Protein AF-A0A919SU51-F1 (afdb_monomer)

Sequence (81 aa):
MRYRMHIRETADAERPPGWWARELDLPRDLFQRPTIKRHVPATKRLNTGARYHGCLVIVVPRSRDLYWRVEGLRAALTRLG

Mean predicted aligned error: 8.09 Å

Foldseek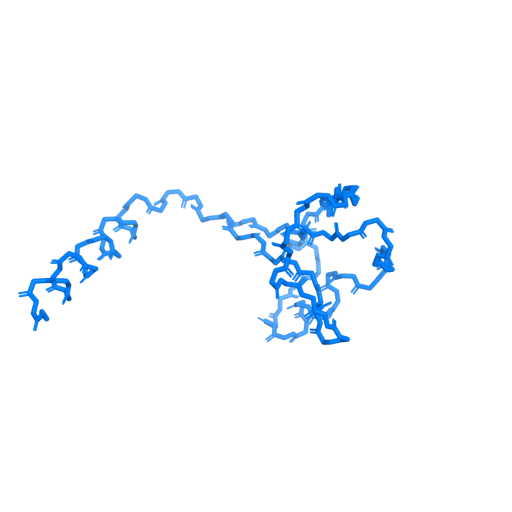 3Di:
DAKEFEEEPPPPLPQALVVVCVVVVHDSVSYDRYDYDYDDPPDPDPQDDPPRSTDMDDDDPPCPVVVVVVVVVVVVVVVVD

Organism: NCBI:txid113560

Radius of gyration: 16.23 Å; Cα contacts (8 Å, |Δi|>4): 76; chains: 1; bounding box: 32×34×42 Å

Secondary structure (DSSP, 8-state):
-EEEEEEETTS-TTSHHHHHHHHTT--GGGEEEEEEEPP-TTS--S--STT---EEEEE-TTTHHHHHHHHHHHHHHTT--

Structure (mmCIF, N/CA/C/O backbone):
data_AF-A0A919SU51-F1
#
_entry.id   AF-A0A919SU51-F1
#
loop_
_atom_site.group_PDB
_atom_site.id
_atom_site.type_symbol
_atom_site.label_atom_id
_atom_site.label_alt_id
_atom_site.label_comp_id
_atom_site.label_asym_id
_atom_site.label_entity_id
_atom_site.label_seq_id
_atom_site.pdbx_PDB_ins_code
_atom_site.Cartn_x
_atom_site.Cartn_y
_atom_site.Cartn_z
_atom_site.occupancy
_atom_site.B_iso_or_equiv
_atom_site.auth_seq_id
_atom_site.auth_comp_id
_atom_site.auth_asym_id
_atom_site.auth_atom_id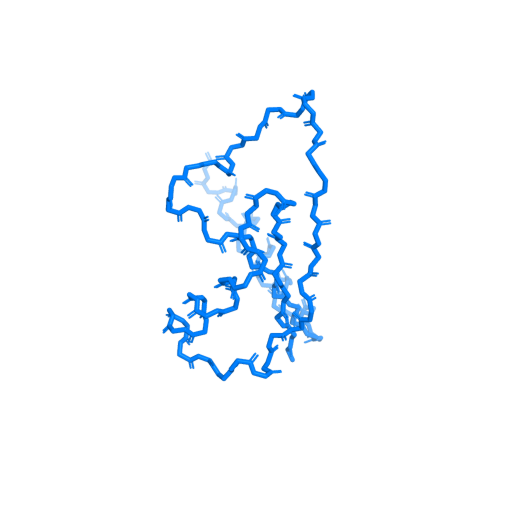
_atom_site.pdbx_PDB_model_num
ATOM 1 N N . MET A 1 1 ? -11.153 -7.428 2.936 1.00 84.25 1 MET A N 1
ATOM 2 C CA . MET A 1 1 ? -9.856 -6.720 2.841 1.00 84.25 1 MET A CA 1
ATOM 3 C C . MET A 1 1 ? -9.465 -6.690 1.371 1.00 84.25 1 MET A C 1
ATOM 5 O O . MET A 1 1 ? -9.868 -7.603 0.664 1.00 84.25 1 MET A O 1
ATOM 9 N N . ARG A 1 2 ? -8.812 -5.639 0.868 1.00 88.19 2 ARG A N 1
ATOM 10 C CA . ARG A 1 2 ? -8.411 -5.556 -0.551 1.00 88.19 2 ARG A CA 1
ATOM 11 C C . ARG A 1 2 ? -6.960 -5.121 -0.656 1.00 88.19 2 ARG A C 1
ATOM 13 O O . ARG A 1 2 ? -6.575 -4.184 0.039 1.00 88.19 2 ARG A O 1
ATOM 20 N N . TYR A 1 3 ? -6.212 -5.745 -1.556 1.00 91.94 3 TYR A N 1
ATOM 21 C CA . TYR A 1 3 ? -4.809 -5.433 -1.803 1.00 91.94 3 TYR A CA 1
ATOM 22 C C . TYR A 1 3 ? -4.677 -4.851 -3.200 1.00 91.94 3 TYR A C 1
ATOM 24 O O . TYR A 1 3 ? -5.211 -5.401 -4.159 1.00 91.94 3 TYR A O 1
ATOM 32 N N . ARG A 1 4 ? -3.992 -3.720 -3.334 1.00 91.56 4 ARG A N 1
ATOM 33 C CA . ARG A 1 4 ? -3.694 -3.126 -4.636 1.00 91.56 4 ARG A CA 1
ATOM 34 C C . ARG A 1 4 ? -2.272 -2.617 -4.656 1.00 91.56 4 ARG A C 1
ATOM 36 O O . ARG A 1 4 ? -1.796 -2.016 -3.703 1.00 91.56 4 ARG A O 1
ATOM 43 N N . MET A 1 5 ? -1.620 -2.816 -5.784 1.00 89.69 5 MET A N 1
ATOM 44 C CA . MET A 1 5 ? -0.270 -2.338 -6.025 1.00 89.69 5 MET A CA 1
ATOM 45 C C . MET A 1 5 ? -0.301 -0.976 -6.709 1.00 89.69 5 MET A C 1
ATOM 47 O O . MET A 1 5 ? -1.048 -0.775 -7.663 1.00 89.69 5 MET A O 1
ATOM 51 N N . HIS A 1 6 ? 0.537 -0.048 -6.264 1.00 87.62 6 HIS A N 1
ATOM 52 C CA . HIS A 1 6 ? 0.880 1.169 -6.990 1.00 87.62 6 HIS A CA 1
ATOM 53 C C . HIS A 1 6 ? 2.296 1.025 -7.541 1.00 87.62 6 HIS A C 1
ATOM 55 O O . HIS A 1 6 ? 3.268 0.998 -6.782 1.00 87.62 6 HIS A 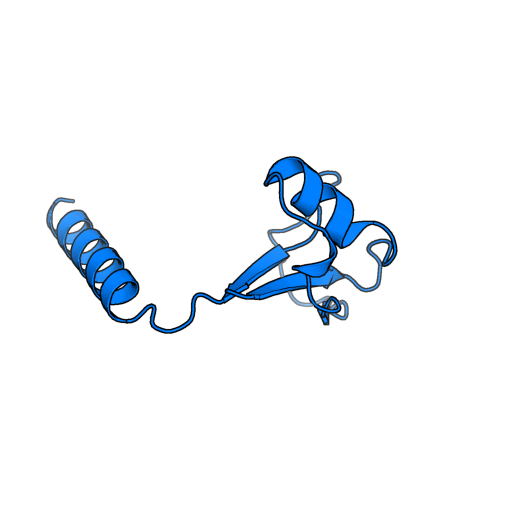O 1
ATOM 61 N N . ILE A 1 7 ? 2.405 0.951 -8.864 1.00 84.12 7 ILE A N 1
ATOM 62 C CA . ILE A 1 7 ? 3.668 0.718 -9.573 1.00 84.12 7 ILE A CA 1
ATOM 63 C C . ILE A 1 7 ? 3.994 1.895 -10.481 1.00 84.12 7 ILE A C 1
ATOM 65 O O . ILE A 1 7 ? 3.118 2.686 -10.824 1.00 84.12 7 ILE A O 1
ATOM 69 N N . ARG A 1 8 ? 5.264 2.047 -10.843 1.00 79.19 8 ARG A N 1
ATOM 70 C CA . ARG A 1 8 ? 5.685 3.045 -11.829 1.00 79.19 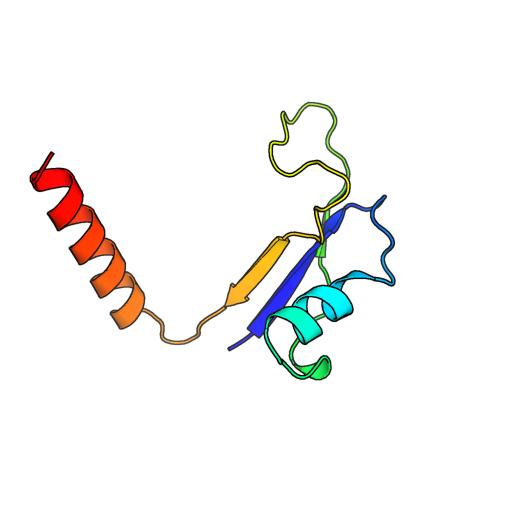8 ARG A CA 1
ATOM 71 C C . ARG A 1 8 ? 5.502 2.468 -13.228 1.00 79.19 8 ARG A C 1
ATOM 73 O O . ARG A 1 8 ? 5.679 1.275 -13.405 1.00 79.19 8 ARG A O 1
ATOM 80 N N . GLU A 1 9 ? 5.222 3.320 -14.203 1.00 72.25 9 GLU A N 1
ATOM 81 C CA . GLU A 1 9 ? 5.183 2.938 -15.624 1.00 72.25 9 GLU A CA 1
ATOM 82 C C . GLU A 1 9 ? 6.469 2.243 -16.102 1.00 72.25 9 GLU A C 1
ATOM 84 O O . GLU A 1 9 ? 6.405 1.278 -16.846 1.00 72.25 9 GLU A O 1
ATOM 89 N N . THR A 1 10 ? 7.631 2.676 -15.607 1.00 68.62 10 THR A N 1
ATOM 90 C CA . THR A 1 10 ? 8.934 2.068 -15.926 1.00 68.62 10 THR A CA 1
ATOM 91 C C . THR A 1 10 ? 9.304 0.890 -15.021 1.00 68.62 10 THR A C 1
ATOM 93 O O . THR A 1 10 ? 10.415 0.380 -15.117 1.00 68.62 10 THR A O 1
ATOM 96 N N . ALA A 1 11 ? 8.453 0.526 -14.060 1.00 61.56 11 ALA A N 1
ATOM 97 C CA . ALA A 1 11 ? 8.670 -0.662 -13.246 1.00 61.56 11 ALA A CA 1
ATOM 98 C C . ALA A 1 11 ? 7.952 -1.815 -13.942 1.00 61.56 11 ALA A C 1
ATOM 100 O O . ALA A 1 11 ? 6.740 -1.715 -14.125 1.00 61.56 11 ALA A O 1
ATOM 101 N N . ASP A 1 12 ? 8.695 -2.864 -14.320 1.00 56.25 12 ASP A N 1
ATOM 102 C CA . ASP A 1 12 ? 8.175 -4.070 -14.979 1.00 56.25 12 ASP A CA 1
ATOM 103 C C . ASP A 1 12 ? 6.783 -4.428 -14.455 1.00 56.25 12 ASP A C 1
ATOM 105 O O . ASP A 1 12 ? 6.619 -4.865 -13.309 1.00 56.25 12 ASP A O 1
ATOM 109 N N . ALA A 1 13 ? 5.773 -4.228 -15.303 1.00 53.16 13 ALA A N 1
ATOM 110 C CA . ALA A 1 13 ? 4.372 -4.435 -14.956 1.00 53.16 13 ALA A CA 1
ATOM 111 C C . ALA A 1 13 ? 4.055 -5.909 -14.629 1.00 53.16 13 ALA A C 1
ATOM 113 O O . ALA A 1 13 ? 3.017 -6.193 -14.032 1.00 53.16 13 ALA A O 1
ATOM 114 N N . GLU A 1 14 ? 4.971 -6.826 -14.956 1.00 48.75 14 GLU A N 1
ATOM 115 C CA . GLU A 1 14 ? 4.831 -8.280 -14.807 1.00 48.75 14 GLU A CA 1
ATOM 116 C C . GLU A 1 14 ? 5.273 -8.825 -13.431 1.00 48.75 14 GLU A C 1
ATOM 118 O O . GLU A 1 14 ? 4.779 -9.848 -12.959 1.00 48.75 14 GLU A O 1
ATOM 123 N N . ARG A 1 15 ? 6.169 -8.131 -12.720 1.00 56.62 15 ARG A N 1
ATOM 124 C CA . ARG A 1 15 ? 6.672 -8.517 -11.385 1.00 56.62 15 ARG A CA 1
ATOM 125 C C . ARG A 1 15 ? 5.821 -8.214 -10.130 1.00 56.62 15 ARG A C 1
ATOM 127 O O . ARG A 1 15 ? 6.072 -8.874 -9.116 1.00 56.62 15 ARG A O 1
ATOM 134 N N . PRO A 1 16 ? 4.868 -7.263 -10.079 1.00 57.19 16 PRO A N 1
ATOM 135 C CA . PRO A 1 16 ? 4.558 -6.612 -8.804 1.00 57.19 16 PRO A CA 1
ATOM 136 C C . PRO A 1 16 ? 3.831 -7.456 -7.738 1.00 57.19 16 PRO A C 1
ATOM 138 O O . PRO A 1 16 ? 4.278 -7.437 -6.589 1.00 57.19 16 PRO A O 1
ATOM 141 N N . PRO A 1 17 ? 2.745 -8.203 -8.032 1.00 62.16 17 PRO A N 1
ATOM 142 C CA . PRO A 1 17 ? 2.049 -8.929 -6.972 1.00 62.16 17 PRO A CA 1
ATOM 143 C C . PRO A 1 17 ? 2.896 -10.072 -6.407 1.00 62.16 17 PRO A C 1
ATOM 145 O O . PRO A 1 17 ? 2.714 -10.466 -5.266 1.00 62.16 17 PRO A O 1
ATOM 148 N N . GLY A 1 18 ? 3.843 -10.606 -7.182 1.00 79.62 18 GLY A N 1
ATOM 149 C CA . GLY A 1 18 ? 4.554 -11.827 -6.814 1.00 79.62 18 GLY A CA 1
ATOM 150 C C . GLY A 1 18 ? 5.586 -11.690 -5.714 1.00 79.62 18 GLY A C 1
ATOM 151 O O . GLY A 1 18 ? 5.851 -12.658 -5.006 1.00 79.62 18 GLY A O 1
ATOM 152 N N . TRP A 1 19 ? 6.186 -10.512 -5.575 1.00 86.31 19 TRP A N 1
ATOM 153 C CA . TRP A 1 19 ? 7.064 -10.261 -4.443 1.00 86.31 19 TRP A CA 1
ATOM 154 C C . TRP A 1 19 ? 6.240 -10.158 -3.154 1.00 86.31 19 TRP A C 1
ATOM 156 O O . TRP A 1 19 ? 6.464 -10.941 -2.242 1.00 86.31 19 TRP A O 1
ATOM 166 N N . TRP A 1 20 ? 5.205 -9.310 -3.137 1.00 88.50 20 TRP A N 1
ATOM 167 C CA . TRP A 1 20 ? 4.347 -9.120 -1.961 1.00 88.50 20 TRP A CA 1
ATOM 168 C C . TRP A 1 20 ? 3.529 -10.352 -1.577 1.00 88.50 20 TRP A C 1
ATOM 170 O O . TRP A 1 20 ? 3.356 -10.605 -0.393 1.00 88.50 20 TRP A O 1
ATOM 180 N N . ALA A 1 21 ? 3.044 -11.130 -2.545 1.00 90.31 21 ALA A N 1
ATOM 181 C CA . ALA A 1 21 ? 2.343 -12.384 -2.278 1.00 90.31 21 ALA A CA 1
ATOM 182 C C . ALA A 1 21 ? 3.239 -13.388 -1.539 1.00 90.31 21 ALA A C 1
ATOM 184 O O . ALA A 1 21 ? 2.775 -14.051 -0.623 1.00 90.31 21 ALA A O 1
ATOM 185 N N . ARG A 1 22 ? 4.527 -13.467 -1.904 1.00 91.38 22 ARG A N 1
ATOM 186 C CA . ARG A 1 22 ? 5.495 -14.328 -1.209 1.00 91.38 22 ARG A CA 1
ATOM 187 C C . ARG A 1 22 ? 5.878 -13.771 0.156 1.00 91.38 22 ARG A C 1
ATOM 189 O O . ARG A 1 22 ? 5.886 -14.516 1.120 1.00 91.38 22 ARG A O 1
ATOM 196 N N . GLU A 1 23 ? 6.169 -12.476 0.228 1.00 91.69 23 GLU A N 1
ATOM 197 C CA . GLU A 1 23 ? 6.599 -11.824 1.470 1.00 91.69 23 GLU A CA 1
ATOM 198 C C . GLU A 1 23 ? 5.518 -11.865 2.560 1.00 91.69 23 GLU A C 1
ATOM 200 O O . GLU A 1 23 ? 5.823 -11.983 3.740 1.00 91.69 23 GLU A O 1
ATOM 205 N N . LEU A 1 24 ? 4.245 -11.763 2.165 1.00 90.94 24 LEU A N 1
ATOM 206 C CA . LEU A 1 24 ? 3.104 -11.746 3.084 1.00 90.94 24 LEU A CA 1
ATOM 207 C C . LEU A 1 24 ? 2.413 -13.105 3.234 1.00 90.94 24 LEU A C 1
ATOM 209 O O . LEU A 1 24 ? 1.422 -13.176 3.954 1.00 90.94 24 LEU A O 1
ATOM 213 N N . ASP A 1 25 ? 2.890 -14.134 2.529 1.00 93.31 25 ASP A N 1
ATOM 214 C CA . ASP A 1 25 ? 2.243 -15.448 2.431 1.00 93.31 25 ASP A CA 1
ATOM 215 C C . ASP A 1 25 ? 0.745 -15.351 2.062 1.00 93.31 25 ASP A C 1
ATOM 217 O O . ASP A 1 25 ? -0.147 -15.882 2.722 1.00 93.31 25 ASP A O 1
ATOM 221 N N . LEU A 1 26 ? 0.452 -14.583 1.005 1.00 90.69 26 LEU A N 1
ATOM 222 C CA . LEU A 1 26 ? -0.907 -14.317 0.531 1.00 90.69 26 LEU A CA 1
ATOM 223 C C . LEU A 1 26 ? -1.150 -14.894 -0.871 1.00 90.69 26 LEU A C 1
ATOM 225 O O . LEU A 1 26 ? -0.313 -14.722 -1.764 1.00 90.69 26 LEU A O 1
ATOM 229 N N . PRO A 1 27 ? -2.341 -15.465 -1.128 1.00 89.75 27 PRO A N 1
ATOM 230 C CA . PRO A 1 27 ? -2.769 -15.821 -2.474 1.00 89.75 27 PRO A CA 1
ATOM 231 C C . PRO A 1 27 ? -2.735 -14.619 -3.435 1.00 89.75 27 PRO A C 1
ATOM 233 O O . PRO A 1 27 ? -3.136 -13.500 -3.100 1.00 89.75 27 PRO A O 1
ATOM 236 N N . ARG A 1 28 ? -2.235 -14.839 -4.658 1.00 87.38 28 ARG A N 1
ATOM 237 C CA . ARG A 1 28 ? -2.059 -13.773 -5.666 1.00 87.38 28 ARG A CA 1
ATOM 238 C C . ARG A 1 28 ? -3.376 -13.176 -6.156 1.00 87.38 28 ARG A C 1
ATOM 240 O O . ARG A 1 28 ? -3.399 -12.013 -6.542 1.00 87.38 28 ARG A O 1
ATOM 247 N N . ASP A 1 29 ? -4.449 -13.952 -6.144 1.00 88.31 29 ASP A N 1
ATOM 248 C CA . ASP A 1 29 ? -5.804 -13.548 -6.531 1.00 88.31 29 ASP A CA 1
ATOM 249 C C . ASP A 1 29 ? -6.439 -12.539 -5.557 1.00 88.31 29 ASP A C 1
ATOM 251 O O . ASP A 1 29 ? -7.371 -11.824 -5.927 1.00 88.31 29 ASP A O 1
ATOM 255 N N . LEU A 1 30 ? -5.884 -12.381 -4.348 1.00 89.50 30 LEU A N 1
ATOM 256 C CA . LEU A 1 30 ? -6.260 -11.299 -3.431 1.00 89.50 30 LEU A CA 1
ATOM 257 C C . LEU A 1 30 ? -5.774 -9.916 -3.897 1.00 89.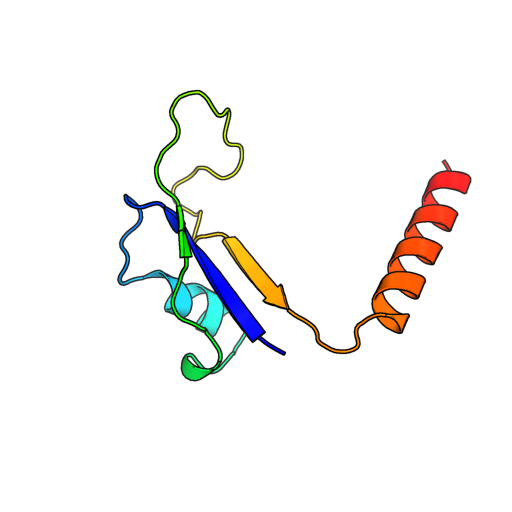50 30 LEU A C 1
ATOM 259 O O . LEU A 1 30 ? -6.271 -8.886 -3.417 1.00 89.50 30 LEU A O 1
ATOM 263 N N . PHE A 1 31 ? -4.805 -9.868 -4.816 1.00 90.38 31 PHE A N 1
ATOM 264 C CA . PHE A 1 31 ? -4.255 -8.629 -5.352 1.00 90.38 31 PHE A CA 1
ATOM 265 C C . PHE A 1 31 ? -5.066 -8.155 -6.557 1.00 90.38 31 PHE A C 1
ATOM 267 O O . PHE A 1 31 ? -5.149 -8.797 -7.599 1.00 90.38 31 PHE A O 1
ATOM 274 N N . GLN A 1 32 ? -5.624 -6.957 -6.437 1.00 91.69 32 GLN A N 1
ATOM 275 C CA . GLN A 1 32 ? -6.304 -6.273 -7.526 1.00 91.69 32 GLN A CA 1
ATOM 276 C C . GLN A 1 32 ? -5.318 -5.792 -8.593 1.00 91.69 32 GLN A C 1
ATOM 278 O O . GLN A 1 32 ? -4.133 -5.575 -8.316 1.00 91.69 32 GLN A O 1
ATOM 283 N N . ARG A 1 33 ? -5.850 -5.509 -9.792 1.00 88.44 33 ARG A N 1
ATOM 284 C CA . ARG A 1 33 ? -5.099 -4.884 -10.889 1.00 88.44 33 ARG A CA 1
ATOM 285 C C . ARG A 1 33 ? -4.296 -3.673 -10.373 1.00 88.44 33 ARG A C 1
ATOM 287 O O . ARG A 1 33 ? -4.891 -2.787 -9.746 1.00 88.44 33 ARG A O 1
ATOM 294 N N . PRO A 1 34 ? -2.973 -3.619 -10.614 1.00 88.25 34 PRO A N 1
ATOM 295 C CA . PRO A 1 34 ? -2.145 -2.508 -10.166 1.00 88.25 34 PRO A CA 1
ATOM 296 C C . PRO A 1 34 ? -2.589 -1.167 -10.761 1.00 88.25 34 PRO A C 1
ATOM 298 O O . PRO A 1 34 ? -2.977 -1.089 -11.926 1.00 88.25 34 PRO A O 1
ATOM 301 N N . THR A 1 35 ? -2.459 -0.093 -9.983 1.00 88.94 35 THR A N 1
ATOM 302 C CA . THR A 1 35 ? -2.506 1.277 -10.506 1.00 88.94 35 THR A CA 1
ATOM 303 C C . THR A 1 35 ? -1.119 1.648 -11.019 1.00 88.94 35 THR A C 1
ATOM 305 O O . THR A 1 35 ? -0.150 1.656 -10.252 1.00 88.94 35 THR A O 1
ATOM 308 N N . ILE A 1 36 ? -1.027 2.014 -12.294 1.00 86.88 36 ILE A N 1
ATOM 309 C CA . ILE A 1 36 ? 0.209 2.523 -12.889 1.00 86.88 36 ILE A CA 1
ATOM 310 C C . ILE A 1 36 ? 0.279 4.029 -12.645 1.00 86.88 36 ILE A C 1
ATOM 312 O O . ILE A 1 36 ? -0.591 4.792 -13.061 1.00 86.88 36 ILE A O 1
ATOM 316 N N . LYS A 1 37 ? 1.321 4.467 -11.942 1.00 83.56 37 LYS A N 1
ATOM 317 C CA . LYS A 1 37 ? 1.623 5.879 -11.723 1.00 83.56 37 LYS A CA 1
ATOM 318 C C . LYS A 1 37 ? 2.602 6.355 -12.790 1.00 83.56 37 LYS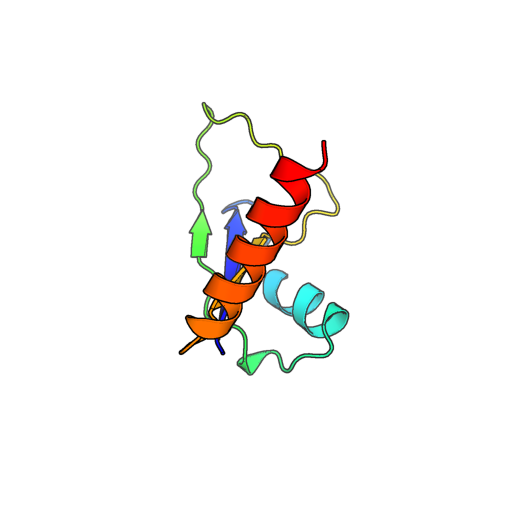 A C 1
ATOM 320 O O . LYS A 1 37 ? 3.750 5.899 -12.825 1.00 83.56 37 LYS A O 1
ATOM 325 N N . ARG A 1 38 ? 2.158 7.322 -13.597 1.00 81.94 38 ARG A N 1
ATOM 326 C CA . ARG A 1 38 ? 3.022 8.058 -14.526 1.00 81.94 38 ARG A CA 1
ATOM 327 C C . ARG A 1 38 ? 4.143 8.775 -13.786 1.00 81.94 38 ARG A C 1
ATOM 329 O O . ARG A 1 38 ? 3.998 9.203 -12.632 1.00 81.94 38 ARG A O 1
ATOM 336 N N . HIS A 1 39 ? 5.283 8.875 -14.455 1.00 76.56 39 HIS A N 1
ATOM 337 C CA . HIS A 1 39 ? 6.403 9.639 -13.941 1.00 76.56 39 HIS A CA 1
ATOM 338 C C . HIS A 1 39 ? 6.074 11.140 -13.989 1.00 7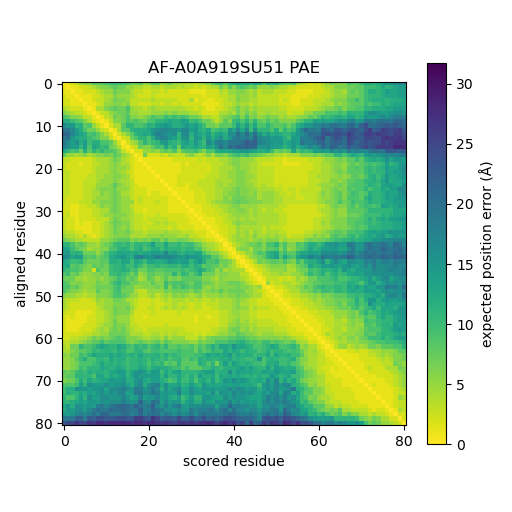6.56 39 HIS A C 1
ATOM 340 O O . HIS A 1 39 ? 5.686 11.658 -15.029 1.00 76.56 39 HIS A O 1
ATOM 346 N N . VAL A 1 40 ? 6.217 11.823 -12.849 1.00 76.25 40 VAL A N 1
ATOM 347 C CA . VAL A 1 40 ? 6.119 13.286 -12.742 1.00 76.25 40 VAL A CA 1
ATOM 348 C C . VAL A 1 40 ? 7.509 13.789 -12.338 1.00 76.25 40 VAL A C 1
ATOM 350 O O . VAL A 1 40 ? 7.906 13.544 -11.193 1.00 76.25 40 VAL A O 1
ATOM 353 N N . PRO A 1 41 ? 8.270 14.421 -13.252 1.00 71.81 41 PRO A N 1
ATOM 354 C CA . PRO A 1 41 ? 9.675 14.778 -13.027 1.00 71.81 41 PRO A CA 1
ATOM 355 C C . PRO A 1 41 ? 9.895 15.753 -11.865 1.00 71.81 41 PRO A C 1
ATOM 357 O O . PRO A 1 41 ? 10.889 15.655 -11.155 1.00 71.81 41 PRO A O 1
ATOM 360 N N . ALA A 1 42 ? 8.941 16.655 -11.619 1.00 78.19 42 ALA A N 1
ATOM 361 C CA . ALA A 1 42 ? 9.051 17.686 -10.585 1.00 78.19 42 ALA A CA 1
ATOM 362 C C . ALA A 1 42 ? 8.907 17.156 -9.142 1.00 78.19 42 ALA A C 1
ATOM 364 O O . ALA A 1 42 ? 9.112 17.897 -8.182 1.00 78.19 42 ALA A O 1
ATOM 365 N N . THR A 1 43 ? 8.533 15.887 -8.946 1.00 77.25 43 THR A N 1
ATOM 366 C CA . THR A 1 43 ? 8.314 15.334 -7.603 1.00 77.25 43 THR A CA 1
ATOM 367 C C . THR A 1 43 ? 9.598 14.718 -7.042 1.00 77.25 43 THR A C 1
ATOM 369 O O . THR A 1 43 ? 10.052 13.683 -7.534 1.00 77.25 43 THR A O 1
ATOM 372 N N . LYS A 1 44 ? 10.136 15.272 -5.944 1.00 75.38 44 LYS A N 1
ATOM 373 C CA . LYS A 1 44 ? 11.169 14.597 -5.135 1.00 75.38 44 LYS A CA 1
ATOM 374 C C . LYS A 1 44 ? 10.574 13.323 -4.524 1.00 75.38 44 LYS A C 1
ATOM 376 O O . LYS A 1 44 ? 9.785 13.381 -3.584 1.00 75.38 44 LYS A O 1
ATOM 381 N N . ARG A 1 45 ? 10.897 12.159 -5.096 1.00 71.62 45 ARG A N 1
ATOM 382 C CA . ARG A 1 45 ? 10.399 10.854 -4.634 1.00 71.62 45 ARG A CA 1
ATOM 383 C C . ARG A 1 45 ? 11.407 10.193 -3.705 1.00 71.62 45 ARG A C 1
ATOM 385 O O . ARG A 1 45 ? 12.544 9.983 -4.098 1.00 71.62 45 ARG A O 1
ATOM 392 N N . LEU A 1 46 ? 10.932 9.797 -2.527 1.00 79.00 46 LEU A N 1
ATOM 393 C CA . LEU A 1 46 ? 11.711 9.054 -1.530 1.00 79.00 46 LEU A CA 1
ATOM 394 C C . LEU A 1 46 ? 11.660 7.533 -1.747 1.00 79.00 46 LEU A C 1
ATOM 396 O O . LEU A 1 46 ? 12.555 6.809 -1.340 1.00 79.00 46 LEU A O 1
ATOM 400 N N . ASN A 1 47 ? 10.622 7.047 -2.432 1.00 76.44 47 ASN A N 1
ATOM 401 C CA . ASN A 1 47 ? 10.437 5.627 -2.730 1.00 76.44 47 ASN A CA 1
ATOM 402 C C . ASN A 1 47 ? 11.119 5.272 -4.057 1.00 76.44 47 ASN A C 1
ATOM 404 O O . ASN A 1 47 ? 10.467 5.114 -5.098 1.00 76.44 47 ASN A O 1
ATOM 408 N N . THR A 1 48 ? 12.447 5.248 -4.023 1.00 73.50 48 THR A N 1
ATOM 409 C CA . THR A 1 48 ? 13.341 4.918 -5.138 1.00 73.50 48 THR A CA 1
ATOM 410 C C . THR A 1 48 ? 14.363 3.874 -4.683 1.00 73.50 48 THR A C 1
ATOM 412 O O . THR A 1 48 ? 14.622 3.726 -3.493 1.00 73.50 48 THR A O 1
ATOM 415 N N . GLY A 1 49 ? 14.914 3.103 -5.621 1.00 74.94 49 GLY A N 1
ATOM 416 C CA . GLY A 1 49 ? 15.937 2.093 -5.333 1.00 74.94 49 GLY A CA 1
ATOM 417 C C . GLY A 1 49 ? 15.629 0.727 -5.940 1.00 74.94 49 GLY A C 1
ATOM 418 O O . GLY A 1 49 ? 14.479 0.397 -6.224 1.00 74.94 49 GLY A O 1
ATOM 419 N N . ALA A 1 50 ? 16.674 -0.080 -6.128 1.00 76.69 50 ALA A N 1
ATOM 420 C CA . ALA A 1 50 ? 16.590 -1.386 -6.790 1.00 76.69 50 ALA A CA 1
ATOM 421 C C . ALA A 1 50 ? 15.729 -2.415 -6.032 1.00 76.69 50 ALA A C 1
ATOM 423 O O . ALA A 1 50 ? 15.211 -3.352 -6.631 1.00 76.69 50 ALA A O 1
ATOM 424 N N . ARG A 1 51 ? 15.555 -2.226 -4.718 1.00 79.19 51 ARG A N 1
ATOM 425 C CA . ARG A 1 51 ? 14.714 -3.070 -3.850 1.00 79.19 51 ARG A CA 1
ATOM 426 C C . ARG A 1 51 ? 13.293 -2.532 -3.677 1.00 79.19 51 ARG A C 1
ATOM 428 O O . ARG A 1 51 ? 12.536 -3.019 -2.845 1.00 79.19 51 ARG A O 1
ATOM 435 N N . TYR A 1 52 ? 12.919 -1.491 -4.418 1.00 81.00 52 TYR A N 1
ATOM 436 C CA . TYR A 1 52 ? 11.557 -0.983 -4.371 1.00 81.00 52 TYR A CA 1
ATOM 437 C C . TYR A 1 52 ? 10.641 -1.863 -5.225 1.00 81.00 52 TYR A C 1
ATOM 439 O O . TYR A 1 52 ? 10.648 -1.789 -6.452 1.00 81.00 52 TYR A O 1
ATOM 447 N N . HIS A 1 53 ? 9.804 -2.661 -4.569 1.00 82.88 53 HIS A N 1
ATOM 448 C CA . HIS A 1 53 ? 8.891 -3.601 -5.225 1.00 82.88 53 HIS A CA 1
ATOM 449 C C . HIS A 1 53 ? 7.493 -3.016 -5.496 1.00 82.88 53 HIS A C 1
ATOM 451 O O . HIS A 1 53 ? 6.536 -3.757 -5.688 1.00 82.88 53 HIS A O 1
ATOM 457 N N . GLY A 1 54 ? 7.355 -1.685 -5.526 1.00 84.56 54 GLY A N 1
ATOM 458 C CA . GLY A 1 54 ? 6.060 -1.004 -5.621 1.00 84.56 54 GLY A CA 1
ATOM 459 C C . GLY A 1 54 ? 5.425 -0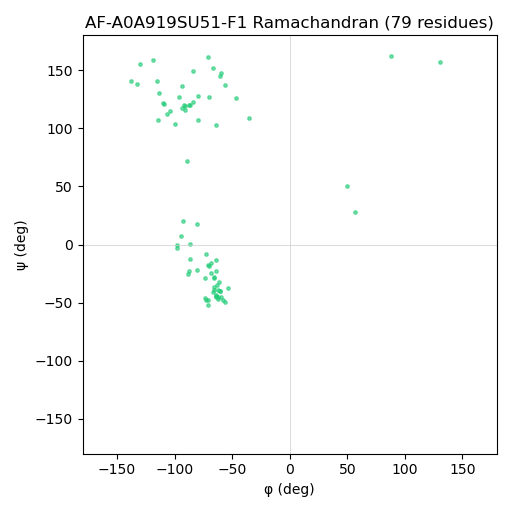.743 -4.252 1.00 84.56 54 GLY A C 1
ATOM 460 O O . GLY A 1 54 ? 5.808 -1.325 -3.241 1.00 84.56 54 GLY A O 1
ATOM 461 N N . CYS A 1 55 ? 4.458 0.174 -4.206 1.00 87.69 55 CYS A N 1
ATOM 462 C CA . CYS A 1 55 ? 3.743 0.514 -2.977 1.00 87.69 55 CYS A CA 1
ATOM 463 C C . CYS A 1 55 ? 2.499 -0.367 -2.850 1.00 87.69 55 CYS A C 1
ATOM 465 O O . CYS A 1 55 ? 1.614 -0.312 -3.706 1.00 87.69 55 CYS A O 1
ATOM 467 N N . LEU A 1 56 ? 2.434 -1.154 -1.779 1.00 91.00 56 LEU A N 1
ATOM 468 C CA . LEU A 1 56 ? 1.252 -1.925 -1.428 1.00 91.00 56 LEU A CA 1
ATOM 469 C C . LEU A 1 56 ? 0.224 -1.024 -0.733 1.00 91.00 56 LEU A C 1
ATOM 471 O O . LEU A 1 56 ? 0.527 -0.344 0.244 1.00 91.00 56 LEU A O 1
ATOM 475 N N . VAL A 1 57 ? -1.004 -1.039 -1.237 1.00 91.06 57 VAL A N 1
ATOM 476 C CA . VAL A 1 57 ? -2.165 -0.377 -0.646 1.00 91.06 57 VAL A CA 1
ATOM 477 C C . VAL A 1 57 ? -3.094 -1.449 -0.099 1.00 91.06 57 VAL A C 1
ATOM 479 O O . VAL A 1 57 ? -3.584 -2.297 -0.848 1.00 91.06 57 VAL A O 1
ATOM 482 N N . ILE A 1 58 ? -3.356 -1.385 1.203 1.00 90.56 58 ILE A N 1
ATOM 483 C CA . ILE A 1 58 ? -4.250 -2.304 1.905 1.00 90.56 58 ILE A CA 1
ATOM 484 C C . ILE A 1 58 ? -5.503 -1.536 2.306 1.00 90.56 58 ILE A C 1
ATOM 486 O O . ILE A 1 58 ? -5.436 -0.546 3.031 1.00 90.56 58 ILE A O 1
ATOM 490 N N . VAL A 1 59 ? -6.661 -2.002 1.844 1.00 88.56 59 VAL A N 1
ATOM 491 C CA . VAL A 1 59 ? -7.956 -1.462 2.256 1.00 88.56 59 VAL A CA 1
ATOM 492 C C . VAL A 1 59 ? -8.606 -2.420 3.240 1.00 88.56 59 VAL A C 1
ATOM 494 O O . VAL A 1 59 ? -8.997 -3.540 2.887 1.00 88.56 59 VAL A O 1
ATOM 497 N N . VAL A 1 60 ? -8.760 -1.949 4.473 1.00 87.88 60 VAL A N 1
ATOM 498 C CA . VAL A 1 60 ? -9.430 -2.667 5.556 1.00 87.88 60 VAL A CA 1
ATOM 499 C C . VAL A 1 60 ? -10.863 -2.125 5.668 1.00 87.88 60 VAL A C 1
ATOM 501 O O . VAL A 1 60 ? -11.057 -1.003 6.126 1.00 87.88 60 VAL A O 1
ATOM 504 N N . PRO A 1 61 ? -11.894 -2.849 5.192 1.00 85.50 61 PRO A N 1
ATOM 505 C CA . PRO A 1 61 ? -13.275 -2.405 5.360 1.00 85.50 61 PRO A CA 1
ATOM 506 C C . PRO A 1 61 ? -13.665 -2.428 6.843 1.00 85.50 61 PRO A C 1
ATOM 508 O O . PRO A 1 61 ? -13.149 -3.246 7.599 1.00 85.50 61 PRO A O 1
ATOM 511 N N . ARG A 1 62 ? -14.609 -1.564 7.242 1.00 85.69 62 ARG A N 1
ATOM 512 C CA . ARG A 1 62 ? -15.087 -1.446 8.636 1.00 85.69 62 ARG A CA 1
ATOM 513 C C . ARG A 1 62 ? -13.969 -1.157 9.657 1.00 85.69 62 ARG A C 1
ATOM 515 O O . ARG A 1 62 ? -14.105 -1.465 10.830 1.00 85.69 62 ARG A O 1
ATOM 522 N N . SER A 1 63 ? -12.883 -0.507 9.240 1.00 83.69 63 SER A N 1
ATOM 523 C CA . SER A 1 63 ? -11.721 -0.213 10.090 1.00 83.69 63 SER A CA 1
ATOM 524 C C . SER A 1 63 ? -11.887 1.000 11.014 1.00 83.69 63 SER A C 1
ATOM 526 O O . SER A 1 63 ? -10.881 1.532 11.473 1.00 83.69 63 SER A O 1
ATOM 528 N N . ARG A 1 64 ? -13.112 1.482 11.264 1.00 88.25 64 ARG A N 1
ATOM 529 C CA . ARG A 1 64 ? -13.348 2.681 12.089 1.00 88.25 64 ARG A CA 1
ATOM 530 C C . ARG A 1 64 ? -12.771 2.503 13.493 1.00 88.25 64 ARG A C 1
ATOM 532 O O . ARG A 1 64 ? -12.011 3.353 13.942 1.00 88.25 64 ARG A O 1
ATOM 539 N N . ASP A 1 65 ? -13.051 1.366 14.119 1.00 84.44 65 ASP A N 1
ATOM 540 C CA . ASP A 1 65 ? -12.579 1.075 15.474 1.00 84.44 65 ASP A CA 1
ATOM 541 C C . ASP A 1 65 ? -11.053 0.941 15.524 1.00 84.44 65 ASP A C 1
ATOM 543 O O . ASP A 1 65 ? -10.405 1.437 16.443 1.00 84.44 65 ASP A O 1
ATOM 547 N N . LEU A 1 66 ? -10.458 0.318 14.499 1.00 84.25 66 LEU A N 1
ATOM 548 C CA . LEU A 1 66 ? -9.004 0.217 14.366 1.00 84.25 66 LEU A CA 1
ATOM 549 C C . LEU A 1 66 ? -8.366 1.601 14.194 1.00 84.25 66 LEU A C 1
ATOM 551 O O . LEU A 1 66 ? -7.364 1.8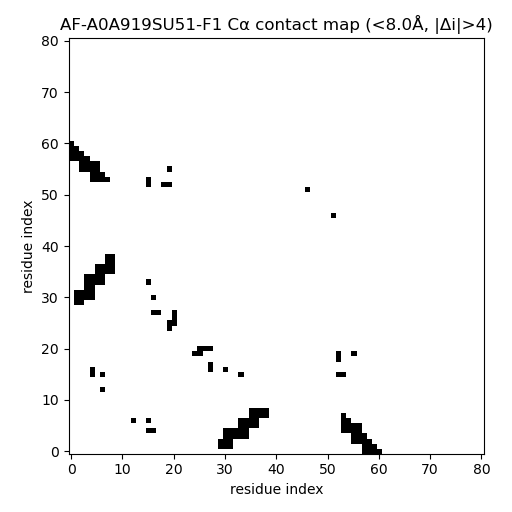99 14.836 1.00 84.25 66 LEU A O 1
ATOM 555 N N . TYR A 1 67 ? -8.963 2.451 13.362 1.00 84.44 67 TYR A N 1
ATOM 556 C CA . TYR A 1 67 ? -8.495 3.812 13.134 1.00 84.44 67 TYR A CA 1
ATOM 557 C C . TYR A 1 67 ? -8.548 4.640 14.422 1.00 84.44 67 TYR A C 1
ATOM 559 O O . TYR A 1 67 ? -7.565 5.285 14.771 1.00 84.44 67 TYR A O 1
ATOM 567 N N . TRP A 1 68 ? -9.649 4.566 15.178 1.00 88.00 68 TRP A N 1
ATOM 568 C CA . TRP A 1 68 ? -9.766 5.237 16.475 1.00 88.00 68 TRP A CA 1
ATOM 569 C C . TRP A 1 68 ? -8.724 4.763 17.487 1.00 88.00 68 TRP A C 1
ATOM 571 O O . TRP A 1 68 ? -8.152 5.588 18.194 1.00 88.00 68 TRP A O 1
ATOM 581 N N . ARG A 1 69 ? -8.422 3.459 17.531 1.00 86.50 69 ARG A N 1
ATOM 582 C CA . ARG A 1 69 ? -7.361 2.921 18.399 1.00 86.50 69 ARG A CA 1
ATOM 583 C C . ARG A 1 69 ? -5.979 3.447 18.014 1.00 86.50 69 ARG A C 1
ATOM 585 O O . ARG A 1 69 ? -5.225 3.853 18.893 1.00 86.50 69 ARG A O 1
ATOM 592 N N . VAL A 1 70 ? -5.653 3.463 16.720 1.00 88.00 70 VAL A N 1
ATOM 593 C CA . VAL A 1 70 ? -4.365 3.976 16.222 1.00 88.00 70 VAL A CA 1
ATOM 594 C C . VAL A 1 70 ? -4.231 5.473 16.499 1.00 88.00 70 VAL A C 1
ATOM 596 O O . VAL A 1 70 ? -3.192 5.908 16.993 1.00 88.00 70 VAL A O 1
ATOM 599 N N . GLU A 1 71 ? -5.280 6.257 16.244 1.00 88.38 71 GLU A N 1
ATOM 600 C CA . GLU A 1 71 ? -5.259 7.699 16.501 1.00 88.38 71 GLU A CA 1
ATOM 601 C C . GLU A 1 71 ? -5.166 8.002 18.002 1.00 88.38 71 GLU A C 1
ATOM 603 O O . GLU A 1 71 ? -4.392 8.865 18.412 1.00 88.38 71 GLU A O 1
ATOM 608 N N . GLY A 1 72 ? -5.890 7.250 18.836 1.00 88.62 72 GLY A N 1
ATOM 609 C CA . GLY A 1 72 ? -5.792 7.346 20.291 1.00 88.62 72 GLY A CA 1
ATOM 610 C C . GLY A 1 72 ? -4.380 7.046 20.800 1.00 88.62 72 GLY A C 1
ATOM 611 O O . GLY A 1 72 ? -3.843 7.815 21.597 1.00 88.62 72 GLY A O 1
ATOM 612 N N . LEU A 1 73 ? -3.744 5.983 20.294 1.00 88.81 73 LEU A N 1
ATOM 613 C CA . LEU A 1 73 ? -2.365 5.633 20.642 1.00 88.81 73 LEU A CA 1
ATOM 614 C C . LEU A 1 73 ? -1.382 6.730 20.224 1.00 88.81 73 LEU A C 1
ATOM 616 O O . LEU A 1 73 ? -0.556 7.154 21.028 1.00 88.81 73 LEU A O 1
ATOM 620 N N . ARG A 1 74 ? -1.492 7.229 18.988 1.00 90.81 74 ARG A N 1
ATOM 621 C CA . ARG A 1 74 ? -0.674 8.346 18.503 1.00 90.81 74 ARG A CA 1
ATOM 622 C C . ARG A 1 74 ? -0.823 9.562 19.417 1.00 90.81 74 ARG A C 1
ATOM 624 O O . ARG A 1 74 ? 0.178 10.113 19.860 1.00 90.81 74 ARG A O 1
ATOM 631 N N . ALA A 1 75 ? -2.058 9.952 19.729 1.00 89.62 75 ALA A N 1
ATOM 632 C CA . ALA A 1 75 ? -2.345 11.111 20.564 1.00 89.62 75 ALA A CA 1
ATOM 633 C C . ALA A 1 75 ? -1.861 10.947 22.015 1.00 89.62 75 ALA A C 1
ATOM 635 O O . ALA A 1 75 ? -1.581 11.948 22.674 1.00 89.62 75 ALA A O 1
ATOM 636 N N . ALA A 1 76 ? -1.775 9.716 22.525 1.00 88.50 76 ALA A N 1
ATOM 637 C CA . ALA A 1 76 ? -1.159 9.425 23.817 1.00 88.50 76 ALA A CA 1
ATOM 638 C C . ALA A 1 76 ? 0.369 9.560 23.745 1.00 88.50 76 ALA A C 1
ATOM 640 O O . ALA A 1 76 ? 0.957 10.263 24.558 1.00 88.50 76 ALA A O 1
ATOM 641 N N . LEU A 1 77 ? 1.003 8.966 22.731 1.00 89.25 77 LEU A N 1
ATOM 642 C CA . LEU A 1 77 ? 2.454 9.030 22.535 1.00 89.25 77 LEU A CA 1
ATOM 643 C C . LEU A 1 77 ? 2.953 10.463 22.307 1.00 89.25 77 LEU A C 1
ATOM 645 O O . LEU A 1 77 ? 3.977 10.843 22.857 1.00 89.25 77 LEU A O 1
ATOM 649 N N . THR A 1 78 ? 2.216 11.284 21.554 1.00 90.19 78 THR A N 1
ATOM 650 C CA . THR A 1 78 ? 2.566 12.700 21.331 1.00 90.19 78 THR A CA 1
ATOM 651 C C . THR A 1 78 ? 2.397 13.569 22.583 1.00 90.19 78 THR A C 1
ATOM 653 O O . THR A 1 78 ? 2.955 14.653 22.632 1.00 90.19 78 THR A O 1
ATOM 656 N N . ARG A 1 79 ? 1.641 13.127 23.597 1.00 77.94 79 ARG A N 1
ATOM 657 C CA . ARG A 1 79 ? 1.540 13.831 24.891 1.00 77.94 79 ARG A CA 1
ATOM 658 C C . ARG A 1 79 ? 2.640 13.443 25.882 1.00 77.94 79 ARG A C 1
ATOM 660 O O . ARG A 1 79 ? 2.754 14.087 26.918 1.00 77.94 79 ARG A O 1
ATOM 667 N N . LEU A 1 80 ? 3.380 12.371 25.602 1.00 71.31 80 LEU A N 1
ATOM 668 C CA . LEU A 1 80 ? 4.431 11.828 26.466 1.00 71.31 80 LEU A CA 1
ATOM 669 C C . LEU A 1 80 ? 5.846 12.271 26.055 1.00 71.31 80 LEU A C 1
ATOM 671 O O . LEU A 1 80 ? 6.802 11.896 26.731 1.00 71.31 80 LEU A O 1
ATOM 675 N N . GLY A 1 81 ? 5.985 13.026 24.963 1.00 55.44 81 GLY A N 1
ATOM 676 C CA . GLY A 1 81 ? 7.241 13.628 24.499 1.00 55.44 81 GLY A CA 1
ATOM 677 C C . GLY A 1 81 ? 7.117 15.137 24.411 1.00 55.44 81 GLY A C 1
ATOM 678 O O . GLY A 1 81 ? 8.171 15.794 24.525 1.00 55.44 81 GLY A O 1
#

Solvent-accessible surface area (backbone atoms only — not comparable to full-atom values): 5131 Å² total; per-residue (Å²): 117,43,36,33,39,41,35,44,70,90,44,69,84,87,55,47,63,62,55,57,22,60,77,67,75,41,70,65,85,58,48,46,85,62,47,71,41,75,87,60,88,89,58,91,71,83,94,68,61,96,84,62,67,54,47,80,44,78,47,64,75,89,41,60,66,58,49,51,52,53,52,51,51,50,59,50,55,67,73,76,110

pLDDT: mean 81.98, std 10.39, range [48.75, 93.31]